Protein AF-A0A2A4W3H6-F1 (afdb_monomer_lite)

Radius of gyration: 23.19 Å; chains: 1; bounding box: 58×36×70 Å

Structure (mmCIF, N/CA/C/O backbone):
data_AF-A0A2A4W3H6-F1
#
_entry.id   AF-A0A2A4W3H6-F1
#
loop_
_atom_site.group_PDB
_atom_site.id
_atom_site.type_symbol
_atom_site.label_atom_id
_atom_site.label_alt_id
_atom_site.label_comp_id
_atom_site.label_asym_id
_atom_site.label_entity_id
_atom_site.label_seq_id
_atom_site.pdbx_PDB_ins_code
_atom_site.Cartn_x
_atom_site.Cartn_y
_atom_site.Cartn_z
_atom_site.occupancy
_atom_site.B_iso_or_equiv
_atom_site.auth_seq_id
_atom_site.auth_comp_id
_atom_site.auth_asym_id
_atom_site.auth_atom_id
_atom_site.pdbx_PDB_model_num
ATOM 1 N N . MET A 1 1 ? -44.537 16.760 33.624 1.00 38.19 1 MET A N 1
ATOM 2 C CA . MET A 1 1 ? -44.012 15.387 33.794 1.00 38.19 1 MET A CA 1
ATOM 3 C C . MET A 1 1 ? -42.536 15.419 33.429 1.00 38.19 1 MET A C 1
ATOM 5 O O . MET A 1 1 ? -42.193 15.366 32.256 1.00 38.19 1 MET A O 1
ATOM 9 N N . THR A 1 2 ? -41.671 15.679 34.409 1.00 43.28 2 THR A N 1
ATOM 10 C CA . THR A 1 2 ? -40.226 15.833 34.201 1.00 43.28 2 THR A CA 1
ATOM 11 C C . THR A 1 2 ? -39.603 14.461 33.989 1.00 43.28 2 THR A C 1
ATOM 13 O O . THR A 1 2 ? -39.520 13.665 34.920 1.00 43.28 2 THR A O 1
ATOM 16 N N . ASN A 1 3 ? -39.194 14.182 32.755 1.00 50.22 3 ASN A N 1
ATOM 17 C CA . ASN A 1 3 ? -38.432 12.992 32.412 1.00 50.22 3 ASN A CA 1
ATOM 18 C C . ASN A 1 3 ? -37.009 13.184 32.966 1.00 50.22 3 ASN A C 1
ATOM 20 O O . ASN A 1 3 ? -36.153 13.779 32.316 1.00 50.22 3 ASN A O 1
ATOM 24 N N . GLN A 1 4 ? -36.786 12.791 34.222 1.00 50.62 4 GLN A N 1
ATOM 25 C CA . GLN A 1 4 ? -35.448 12.706 34.801 1.00 50.62 4 GLN A CA 1
ATOM 26 C C . GLN A 1 4 ? -34.755 11.499 34.169 1.00 50.62 4 GLN A C 1
ATOM 28 O O . GLN A 1 4 ? -34.830 10.379 34.668 1.00 50.62 4 GLN A O 1
ATOM 33 N N . SER A 1 5 ? -34.095 11.724 33.034 1.00 61.00 5 SER A N 1
ATOM 34 C CA . SER A 1 5 ? -33.104 10.790 32.514 1.00 61.00 5 SER A CA 1
ATOM 35 C C . SER A 1 5 ? -32.041 10.585 33.593 1.00 61.00 5 SER A C 1
ATOM 37 O O . SER A 1 5 ? -31.382 11.548 33.992 1.00 61.00 5 SER A O 1
ATOM 39 N N . ALA A 1 6 ? -31.915 9.351 34.086 1.00 63.44 6 ALA A N 1
ATOM 40 C CA . ALA A 1 6 ? -30.923 8.977 35.087 1.00 63.44 6 ALA A CA 1
ATOM 41 C C . ALA A 1 6 ? -29.523 9.490 34.687 1.00 63.44 6 ALA A C 1
ATOM 43 O O . ALA A 1 6 ? -29.183 9.452 33.498 1.00 63.44 6 ALA A O 1
ATOM 44 N N . PRO A 1 7 ? -28.710 9.982 35.643 1.00 69.88 7 PRO A N 1
ATOM 45 C CA . PRO A 1 7 ? -27.385 10.500 35.338 1.00 69.88 7 PRO A CA 1
ATOM 46 C C . PRO A 1 7 ? -26.561 9.415 34.644 1.00 69.88 7 PRO A C 1
ATOM 48 O O . PRO A 1 7 ? -26.471 8.279 35.110 1.00 69.88 7 PRO A O 1
ATOM 51 N N . LEU A 1 8 ? -25.993 9.767 33.491 1.00 71.44 8 LEU A N 1
ATOM 52 C CA . LEU A 1 8 ? -25.242 8.834 32.667 1.00 71.44 8 LEU A CA 1
ATOM 53 C C . LEU A 1 8 ? -24.068 8.264 33.477 1.00 71.44 8 LEU A C 1
ATOM 55 O O . LEU A 1 8 ? -23.279 9.024 34.041 1.00 71.44 8 LEU A O 1
ATOM 59 N N . ASN A 1 9 ? -23.943 6.937 33.528 1.00 84.88 9 ASN A N 1
ATOM 60 C CA . ASN A 1 9 ? -22.835 6.272 34.211 1.00 84.88 9 ASN A CA 1
ATOM 61 C C . ASN A 1 9 ? -21.519 6.608 33.481 1.00 84.88 9 ASN A C 1
ATOM 63 O O . ASN A 1 9 ? -21.193 6.017 32.451 1.00 84.88 9 ASN A O 1
ATOM 67 N N . GLN A 1 10 ? -20.795 7.608 33.993 1.00 90.00 10 GLN A N 1
ATOM 68 C CA . GLN A 1 10 ? -19.579 8.145 33.375 1.00 90.00 10 GLN A CA 1
ATOM 69 C C . GLN A 1 10 ? -18.469 7.090 33.215 1.00 90.00 10 GLN A C 1
ATOM 71 O O . GLN A 1 10 ? -17.888 7.037 32.129 1.00 90.00 10 GLN A O 1
ATOM 76 N N . PRO A 1 11 ? -18.205 6.207 34.205 1.00 90.75 11 PRO A N 1
ATOM 77 C CA . PRO A 1 11 ? -17.293 5.077 34.019 1.00 90.75 11 PRO A CA 1
ATOM 78 C C . PRO A 1 11 ? -17.682 4.161 32.854 1.00 90.75 11 PRO A C 1
ATOM 80 O O . PRO A 1 11 ? -16.846 3.836 32.014 1.00 90.75 11 PRO A O 1
ATOM 83 N N . LEU A 1 12 ? -18.962 3.785 32.752 1.00 90.94 12 LEU A N 1
ATOM 84 C CA . LEU A 1 12 ? -19.447 2.939 31.657 1.00 90.94 12 LEU A CA 1
ATOM 85 C C . LEU A 1 12 ? -19.259 3.622 30.293 1.00 90.94 12 LEU A C 1
ATOM 87 O O . LEU A 1 12 ? -18.790 2.999 29.342 1.00 90.94 12 LEU A O 1
ATOM 91 N N . LEU A 1 13 ? -19.582 4.914 30.202 1.00 92.88 13 LEU A N 1
ATOM 92 C CA . LEU A 1 13 ? -19.398 5.700 28.983 1.00 92.88 13 LEU A CA 1
ATOM 93 C C . LEU A 1 13 ? -17.921 5.802 28.576 1.00 92.88 13 LEU A C 1
ATOM 95 O O . LEU A 1 13 ? -17.607 5.693 27.389 1.00 92.88 13 LEU A O 1
ATOM 99 N N . ALA A 1 14 ? -17.021 6.021 29.537 1.00 94.19 14 ALA A N 1
ATOM 100 C CA . ALA A 1 14 ? -15.583 6.077 29.293 1.00 94.19 14 ALA A CA 1
ATOM 101 C C . ALA A 1 14 ? -15.061 4.740 28.750 1.00 94.19 14 ALA A C 1
ATOM 103 O O . ALA A 1 14 ? -14.405 4.729 27.708 1.00 94.19 14 ALA A O 1
ATOM 104 N N . ASN A 1 15 ? -15.459 3.624 29.368 1.00 95.38 15 ASN A N 1
ATOM 105 C CA . ASN A 1 15 ? -15.078 2.280 28.929 1.00 95.38 15 ASN A CA 1
ATOM 106 C C . ASN A 1 15 ? -15.564 1.982 27.501 1.00 95.38 15 ASN A C 1
ATOM 108 O O . ASN A 1 15 ? -14.806 1.476 26.676 1.00 95.38 15 ASN A O 1
ATOM 112 N N . ILE A 1 16 ? -16.812 2.341 27.169 1.00 95.44 16 ILE A N 1
ATOM 113 C CA . ILE A 1 16 ? -17.355 2.157 25.812 1.00 95.44 16 ILE A CA 1
ATOM 114 C C . ILE A 1 16 ? -16.587 3.012 24.794 1.00 95.44 16 ILE A C 1
ATOM 116 O O . ILE A 1 16 ? -16.260 2.537 23.705 1.00 95.44 16 ILE A O 1
ATOM 120 N N . ARG A 1 17 ? -16.270 4.270 25.126 1.00 96.50 17 ARG A N 1
ATOM 121 C CA . ARG A 1 17 ? -15.481 5.145 24.242 1.00 96.50 17 ARG A CA 1
ATOM 122 C C . ARG A 1 17 ? -14.080 4.605 24.005 1.00 96.50 17 ARG A C 1
ATOM 124 O O . ARG A 1 17 ? -13.611 4.637 22.867 1.00 96.50 17 ARG A O 1
ATOM 131 N N . GLU A 1 18 ? -13.425 4.117 25.051 1.00 97.06 18 GLU A N 1
ATOM 132 C CA . GLU A 1 18 ? -12.103 3.516 24.939 1.00 97.06 18 GLU A CA 1
ATOM 133 C C . GLU A 1 18 ? -12.144 2.275 24.043 1.00 97.06 18 GLU A C 1
ATOM 135 O O . GLU A 1 18 ? -11.378 2.202 23.081 1.00 97.06 18 GLU A O 1
ATOM 140 N N . LEU A 1 19 ? -13.099 1.369 24.269 1.00 97.25 19 LEU A N 1
ATOM 141 C CA . LEU A 1 19 ? -13.280 0.175 23.445 1.00 97.25 19 LEU A CA 1
ATOM 14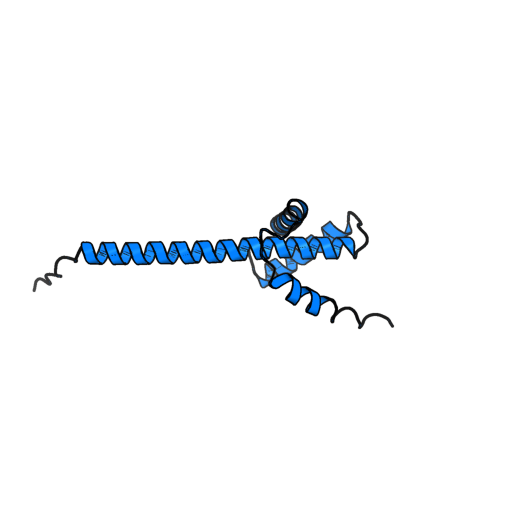2 C C . LEU A 1 19 ? -13.486 0.525 21.963 1.00 97.25 19 LEU A C 1
ATOM 144 O O . LEU A 1 19 ? -12.857 -0.069 21.083 1.00 97.25 19 LEU A O 1
ATOM 148 N N . LEU A 1 20 ? -14.326 1.524 21.668 1.00 96.75 20 LEU A N 1
ATOM 149 C CA . LEU A 1 20 ? -14.553 1.997 20.299 1.00 96.75 20 LEU A CA 1
ATOM 150 C C . LEU A 1 20 ? -13.290 2.612 19.684 1.00 96.75 20 LEU A C 1
ATOM 152 O O . LEU A 1 20 ? -12.993 2.366 18.514 1.00 96.75 20 LEU A O 1
ATOM 156 N N . SER A 1 21 ? -12.543 3.402 20.455 1.00 96.75 21 SER A N 1
ATOM 157 C CA . SER A 1 21 ? -11.296 4.028 20.007 1.00 96.75 21 SER A CA 1
ATOM 158 C C . SER A 1 21 ? -10.230 2.979 19.678 1.00 96.75 21 SER A C 1
ATOM 160 O O . SER A 1 21 ? -9.644 2.998 18.592 1.00 96.75 21 SER A O 1
ATOM 162 N N . GLN A 1 22 ? -10.037 2.009 20.573 1.00 96.75 22 GLN A N 1
ATOM 163 C CA . GLN A 1 22 ? -9.109 0.897 20.384 1.00 96.75 22 GLN A CA 1
ATOM 164 C C . GLN A 1 22 ? -9.496 0.052 19.164 1.00 96.75 22 GLN A C 1
ATOM 166 O O . GLN A 1 22 ? -8.644 -0.217 18.316 1.00 96.75 22 GLN A O 1
ATOM 171 N N . SER A 1 23 ? -10.782 -0.282 19.017 1.00 95.19 23 SER A N 1
ATOM 172 C CA . SER A 1 23 ? -11.287 -1.054 17.873 1.00 95.19 23 SER A CA 1
ATOM 173 C C . SER A 1 23 ? -11.030 -0.333 16.548 1.00 95.19 23 SER A C 1
ATOM 175 O O . SER A 1 23 ? -10.510 -0.920 15.602 1.00 95.19 23 SER A O 1
ATOM 177 N N . ARG A 1 24 ? -11.312 0.976 16.481 1.00 96.75 24 ARG A N 1
ATOM 178 C CA . ARG A 1 24 ? -11.020 1.789 15.290 1.00 96.75 24 ARG A CA 1
ATOM 179 C C . ARG A 1 24 ? -9.532 1.795 14.968 1.00 96.75 24 ARG A C 1
ATOM 181 O O . ARG A 1 24 ? -9.162 1.587 13.817 1.00 96.75 24 ARG A O 1
ATOM 188 N N . LYS A 1 25 ? -8.678 1.998 15.975 1.00 96.50 25 LYS A N 1
ATOM 189 C CA . LYS A 1 25 ? -7.221 1.993 15.801 1.00 96.50 25 LYS A CA 1
ATOM 190 C C . LYS A 1 25 ? -6.732 0.663 15.228 1.00 96.50 25 LYS A C 1
ATOM 192 O O . LYS A 1 25 ? -5.962 0.674 14.275 1.00 96.50 25 LYS A O 1
ATOM 197 N N . GLN A 1 26 ? -7.212 -0.461 15.758 1.00 95.00 26 GLN A N 1
ATOM 198 C CA . GLN A 1 26 ? -6.858 -1.793 15.261 1.00 95.00 26 GLN A CA 1
ATOM 199 C C . GLN A 1 26 ? -7.254 -1.977 13.793 1.00 95.00 26 GLN A C 1
ATOM 201 O O . GLN A 1 26 ? -6.424 -2.403 12.990 1.00 95.00 26 GLN A O 1
ATOM 206 N N . VAL A 1 27 ? -8.478 -1.588 13.421 1.00 95.50 27 VAL A N 1
ATOM 207 C CA . VAL A 1 27 ? -8.947 -1.654 12.028 1.00 95.50 27 VAL A CA 1
ATOM 208 C C . VAL A 1 27 ? -8.074 -0.793 11.115 1.00 95.50 27 VAL A C 1
ATOM 210 O O . VAL A 1 27 ? -7.617 -1.276 10.081 1.00 95.50 27 VAL A O 1
ATOM 213 N N . PHE A 1 28 ? -7.775 0.450 11.502 1.00 93.81 28 PHE A N 1
ATOM 214 C CA . PHE A 1 28 ? -6.908 1.321 10.705 1.00 93.81 28 PHE A CA 1
ATOM 215 C C . PHE A 1 28 ? -5.505 0.743 10.532 1.00 93.81 28 PHE A C 1
ATOM 217 O O . PHE A 1 28 ? -4.967 0.767 9.428 1.00 93.81 28 PHE A O 1
ATOM 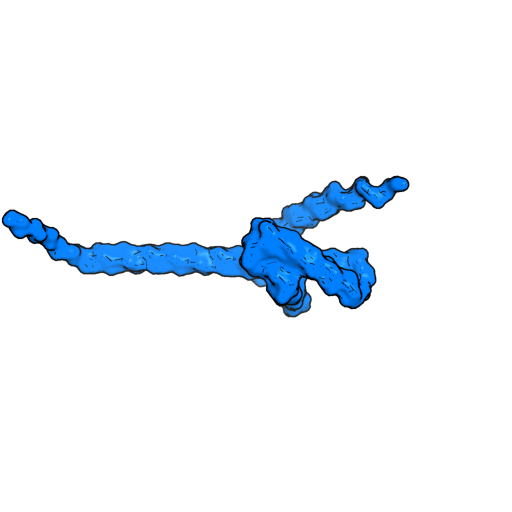224 N N . THR A 1 29 ? -4.912 0.192 11.591 1.00 91.44 29 THR A N 1
ATOM 225 C CA . THR A 1 29 ? -3.596 -0.449 11.508 1.00 91.44 29 THR A CA 1
ATOM 226 C C . THR A 1 29 ? -3.620 -1.663 10.580 1.00 91.44 29 THR A C 1
ATOM 228 O O . THR A 1 29 ? -2.727 -1.796 9.742 1.00 91.44 29 THR A O 1
ATOM 231 N N . ALA A 1 30 ? -4.640 -2.518 10.677 1.00 89.50 30 ALA A N 1
ATOM 232 C CA . ALA A 1 30 ? -4.786 -3.687 9.813 1.00 89.50 30 ALA A CA 1
ATOM 233 C C . ALA A 1 30 ? -4.929 -3.293 8.333 1.00 89.50 30 ALA A C 1
ATOM 235 O O . ALA A 1 30 ? -4.200 -3.808 7.484 1.00 89.50 30 ALA A O 1
ATOM 236 N N . VAL A 1 31 ? -5.799 -2.324 8.034 1.00 90.00 31 VAL A N 1
ATOM 237 C CA . VAL A 1 31 ? -6.000 -1.804 6.672 1.00 90.00 31 VAL A CA 1
ATOM 238 C C . VAL A 1 31 ? -4.720 -1.170 6.130 1.00 90.00 31 VAL A C 1
ATOM 240 O O . VAL A 1 31 ? -4.306 -1.495 5.021 1.00 90.00 31 VAL A O 1
ATOM 243 N N . ASN A 1 32 ? -4.050 -0.318 6.911 1.00 88.50 32 ASN A N 1
ATOM 244 C CA . ASN A 1 32 ? -2.802 0.320 6.488 1.00 88.50 32 ASN A CA 1
ATOM 245 C C . ASN A 1 32 ? -1.708 -0.710 6.196 1.00 88.50 32 ASN A C 1
ATOM 247 O O . ASN A 1 32 ? -0.974 -0.569 5.220 1.00 88.50 32 ASN A O 1
ATOM 251 N N . THR A 1 33 ? -1.626 -1.761 7.013 1.00 85.00 33 THR A N 1
ATOM 252 C CA . THR A 1 33 ? -0.662 -2.845 6.809 1.00 85.00 33 THR A CA 1
ATOM 253 C C . THR A 1 33 ? -0.949 -3.554 5.492 1.00 85.00 33 THR A C 1
ATOM 255 O O . THR A 1 33 ? -0.059 -3.640 4.652 1.00 85.00 33 THR A O 1
ATOM 258 N N . ALA A 1 34 ? -2.194 -3.981 5.265 1.00 87.44 34 ALA A N 1
ATOM 259 C CA . ALA A 1 34 ? -2.594 -4.625 4.016 1.00 87.44 34 ALA A CA 1
ATOM 260 C C . ALA A 1 34 ? -2.308 -3.732 2.794 1.00 87.44 34 ALA A C 1
ATOM 262 O O . ALA A 1 34 ? -1.717 -4.191 1.821 1.00 87.44 34 ALA A O 1
ATOM 263 N N . MET A 1 35 ? -2.629 -2.438 2.878 1.00 89.31 35 MET A N 1
ATOM 264 C CA . MET A 1 35 ? -2.395 -1.467 1.804 1.00 89.31 35 MET A CA 1
ATOM 265 C C . MET A 1 35 ? -0.915 -1.342 1.432 1.00 89.31 35 MET A C 1
ATOM 267 O O . MET A 1 35 ? -0.577 -1.391 0.251 1.00 89.31 35 MET A O 1
ATOM 271 N N . VAL A 1 36 ? -0.019 -1.221 2.418 1.00 88.88 36 VAL A N 1
ATOM 272 C CA . VAL A 1 36 ? 1.432 -1.145 2.167 1.00 88.88 36 VAL A CA 1
ATOM 273 C C . VAL A 1 36 ? 1.922 -2.398 1.443 1.00 88.88 36 VAL A C 1
ATOM 275 O O . VAL A 1 36 ? 2.697 -2.294 0.490 1.00 88.88 36 VAL A O 1
ATOM 278 N N . GLN A 1 37 ? 1.439 -3.575 1.846 1.00 88.94 37 GLN A N 1
ATOM 279 C CA . GLN A 1 37 ? 1.794 -4.833 1.191 1.00 88.94 37 GLN A CA 1
ATOM 280 C C . GLN A 1 37 ? 1.286 -4.877 -0.253 1.00 88.94 37 GLN A C 1
ATOM 282 O O . GLN A 1 37 ? 2.055 -5.195 -1.159 1.00 88.94 37 GLN A O 1
ATOM 287 N N . THR A 1 38 ? 0.030 -4.500 -0.490 1.00 90.12 38 THR A N 1
ATOM 288 C CA . THR A 1 38 ? -0.560 -4.455 -1.834 1.00 90.12 38 THR A CA 1
ATOM 289 C C . THR A 1 38 ? 0.193 -3.492 -2.750 1.00 90.12 38 THR A C 1
ATOM 291 O O . THR A 1 38 ? 0.517 -3.841 -3.882 1.00 90.12 38 THR A O 1
ATOM 294 N N . TYR A 1 39 ? 0.539 -2.299 -2.268 1.00 90.81 39 TYR A N 1
ATOM 295 C CA . TYR A 1 39 ? 1.277 -1.304 -3.049 1.00 90.81 39 TYR A CA 1
ATOM 296 C C . TYR A 1 39 ? 2.682 -1.769 -3.425 1.00 90.81 39 TYR A C 1
ATOM 298 O O . TYR A 1 39 ? 3.117 -1.549 -4.555 1.00 90.81 39 TYR A O 1
ATOM 306 N N . TRP A 1 40 ? 3.370 -2.463 -2.516 1.00 89.12 40 TRP A N 1
ATOM 307 C CA . TRP A 1 40 ? 4.653 -3.094 -2.823 1.00 89.12 40 TRP A CA 1
ATOM 308 C C . TRP A 1 40 ? 4.516 -4.132 -3.946 1.00 89.12 40 TRP A C 1
ATOM 310 O O . TRP A 1 40 ? 5.310 -4.161 -4.882 1.00 89.12 40 TRP A O 1
ATOM 320 N N . GLN A 1 41 ? 3.470 -4.959 -3.890 1.00 88.50 41 GLN A N 1
ATOM 321 C CA . GLN A 1 41 ? 3.227 -6.007 -4.884 1.00 88.50 41 GLN A CA 1
ATOM 322 C C . GLN A 1 41 ? 2.859 -5.458 -6.251 1.00 88.50 41 GLN A C 1
ATOM 324 O O . GLN A 1 41 ? 3.330 -5.978 -7.256 1.00 88.50 41 GLN A O 1
ATOM 329 N N . ILE A 1 42 ? 2.054 -4.398 -6.297 1.00 90.00 42 ILE A N 1
ATOM 330 C CA . ILE A 1 42 ? 1.760 -3.693 -7.546 1.00 90.00 42 ILE A CA 1
ATOM 331 C C . ILE A 1 42 ? 3.064 -3.180 -8.167 1.00 90.00 42 ILE A C 1
ATOM 333 O O . ILE A 1 42 ? 3.279 -3.345 -9.365 1.00 90.00 42 ILE A O 1
ATOM 337 N N . GLY A 1 43 ? 3.967 -2.622 -7.354 1.00 89.38 43 GLY A N 1
ATOM 338 C CA . GLY A 1 43 ? 5.298 -2.222 -7.804 1.00 89.38 43 GLY A CA 1
ATOM 339 C C . GLY A 1 43 ? 6.114 -3.374 -8.396 1.00 89.38 43 GLY A C 1
ATOM 340 O O . GLY A 1 43 ? 6.714 -3.202 -9.454 1.00 89.38 43 GLY A O 1
ATOM 341 N N . CYS A 1 44 ? 6.086 -4.544 -7.751 1.00 88.44 44 CYS A N 1
ATOM 342 C CA . CYS A 1 44 ? 6.730 -5.771 -8.230 1.00 88.44 44 CYS A CA 1
ATOM 343 C C . CYS A 1 44 ? 6.195 -6.186 -9.605 1.00 88.44 44 CYS A C 1
ATOM 345 O O . CYS A 1 44 ? 6.974 -6.327 -10.542 1.00 88.44 44 CYS A O 1
ATOM 347 N N . LEU A 1 45 ? 4.868 -6.275 -9.746 1.00 87.88 45 LEU A N 1
ATOM 348 C CA . LEU A 1 45 ? 4.207 -6.653 -10.999 1.00 87.88 45 LEU A CA 1
ATOM 349 C C . LEU A 1 45 ? 4.541 -5.686 -12.142 1.00 87.88 45 LEU A C 1
ATOM 351 O O . LEU A 1 45 ? 4.795 -6.121 -13.260 1.00 87.88 45 LEU A O 1
ATOM 355 N N . ILE A 1 46 ? 4.581 -4.378 -11.864 1.00 87.25 46 ILE A N 1
ATOM 356 C CA . ILE A 1 46 ? 4.962 -3.371 -12.864 1.00 87.25 46 ILE A CA 1
ATOM 357 C C . ILE A 1 46 ? 6.412 -3.573 -13.318 1.00 87.25 46 ILE A C 1
ATOM 359 O O . ILE A 1 46 ? 6.690 -3.517 -14.512 1.00 87.25 46 ILE A O 1
ATOM 363 N N . VAL A 1 47 ? 7.345 -3.775 -12.383 1.00 85.38 47 VAL A N 1
ATOM 364 C CA . VAL A 1 47 ? 8.767 -3.937 -12.725 1.00 85.38 47 VAL A CA 1
ATOM 365 C C . VAL A 1 47 ? 9.015 -5.244 -13.476 1.00 85.38 47 VAL A C 1
ATOM 367 O O . VAL A 1 47 ? 9.789 -5.245 -14.430 1.00 85.38 47 VAL A O 1
ATOM 370 N N . GLU A 1 48 ? 8.353 -6.333 -13.090 1.00 84.62 48 GLU A N 1
ATOM 371 C CA . GLU A 1 48 ? 8.425 -7.612 -13.804 1.00 84.62 48 GLU A CA 1
ATOM 372 C C . GLU A 1 48 ? 7.903 -7.486 -15.244 1.00 84.62 48 GLU A C 1
ATOM 374 O O . GLU A 1 48 ? 8.572 -7.945 -16.171 1.00 84.62 48 GLU A O 1
ATOM 379 N N . ASP A 1 49 ? 6.768 -6.809 -15.453 1.00 83.06 49 ASP A N 1
ATOM 380 C CA . ASP A 1 49 ? 6.221 -6.555 -16.794 1.00 83.06 49 ASP A CA 1
ATOM 381 C C . ASP A 1 49 ? 7.166 -5.686 -17.646 1.00 83.06 49 ASP A C 1
ATOM 383 O O . ASP A 1 49 ? 7.460 -6.011 -18.797 1.00 83.06 49 ASP A O 1
ATOM 387 N N . GLU A 1 50 ? 7.738 -4.621 -17.066 1.00 82.38 50 GLU A N 1
ATOM 388 C CA . GLU A 1 50 ? 8.718 -3.759 -17.745 1.00 82.38 50 GLU A CA 1
ATOM 389 C C . GLU A 1 50 ? 10.005 -4.519 -18.140 1.00 82.38 50 GLU A C 1
ATOM 391 O O . GLU A 1 50 ? 10.610 -4.221 -19.178 1.00 82.38 50 GLU A O 1
ATOM 396 N N . GLN A 1 51 ? 10.434 -5.498 -17.333 1.00 76.38 51 GLN A N 1
ATOM 397 C CA . GLN A 1 51 ? 11.613 -6.331 -17.600 1.00 76.38 51 GLN A CA 1
ATOM 398 C C . GLN A 1 51 ? 11.360 -7.368 -18.701 1.00 76.38 51 GLN A C 1
ATOM 400 O O . GLN A 1 51 ? 12.217 -7.559 -19.567 1.00 76.38 51 GLN A O 1
ATOM 405 N N . GLN A 1 52 ? 10.183 -8.002 -18.710 1.00 70.88 52 GLN A N 1
ATOM 406 C CA . GLN A 1 52 ? 9.778 -8.937 -19.767 1.00 70.88 52 GLN A CA 1
ATOM 407 C C . GLN A 1 52 ? 9.527 -8.205 -21.098 1.00 70.88 52 GLN A C 1
ATOM 409 O O . GLN A 1 52 ? 9.859 -8.710 -22.172 1.00 70.88 52 GLN A O 1
ATOM 414 N N . GLY A 1 53 ? 9.055 -6.958 -21.032 1.00 62.09 53 GLY A N 1
ATOM 415 C CA . GLY A 1 53 ? 8.872 -6.041 -22.157 1.00 62.09 53 GLY A CA 1
ATOM 416 C C . GLY A 1 53 ? 10.125 -5.25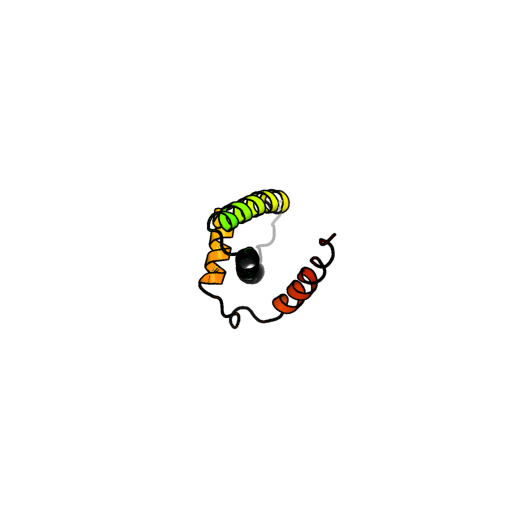1 -22.567 1.00 62.09 53 GLY A C 1
ATOM 417 O O . GLY A 1 53 ? 10.013 -4.073 -22.893 1.00 62.09 53 GLY A O 1
ATOM 418 N N . LYS A 1 54 ? 11.331 -5.843 -22.532 1.00 58.06 54 LYS A N 1
ATOM 419 C CA . LYS A 1 54 ? 12.598 -5.278 -23.067 1.00 58.06 54 LYS A CA 1
ATOM 420 C C . LYS A 1 54 ? 12.760 -3.751 -22.888 1.00 58.06 54 LYS A C 1
ATOM 422 O O . LYS A 1 54 ? 12.923 -3.035 -23.874 1.00 58.06 54 LYS A O 1
ATOM 427 N N . ALA A 1 55 ? 12.711 -3.258 -21.646 1.00 55.56 55 ALA A N 1
ATOM 428 C CA . ALA A 1 55 ? 13.302 -2.000 -21.156 1.00 55.56 55 ALA A CA 1
ATOM 429 C C . ALA A 1 55 ? 13.351 -0.794 -22.130 1.00 55.56 55 ALA A C 1
ATOM 431 O O . ALA A 1 55 ? 14.358 -0.088 -22.222 1.00 55.56 55 ALA A O 1
ATOM 432 N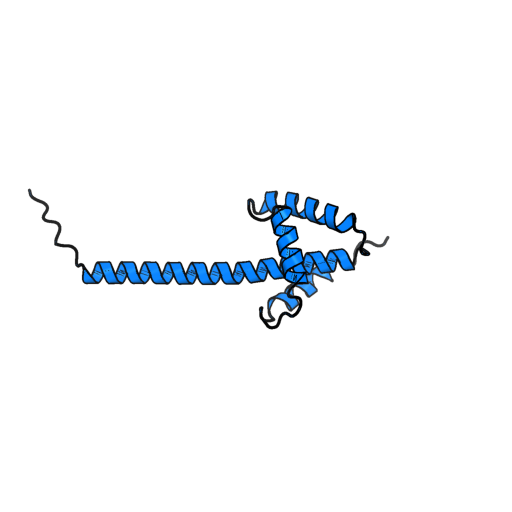 N . ARG A 1 56 ? 12.274 -0.503 -22.868 1.00 59.88 56 ARG A N 1
ATOM 433 C CA . ARG A 1 56 ? 12.183 0.752 -23.628 1.00 59.88 56 ARG A CA 1
ATOM 434 C C . ARG A 1 56 ? 11.655 1.831 -22.695 1.00 59.88 56 ARG A C 1
ATOM 436 O O . ARG A 1 56 ? 10.548 1.714 -22.180 1.00 59.88 56 ARG A O 1
ATOM 443 N N . ALA A 1 57 ? 12.396 2.927 -22.531 1.00 57.88 57 ALA A N 1
ATOM 444 C CA . ALA A 1 57 ? 12.002 4.059 -21.680 1.00 57.88 57 ALA A CA 1
ATOM 445 C C . ALA A 1 57 ? 10.609 4.652 -22.018 1.00 57.88 57 ALA A C 1
ATOM 447 O O . ALA A 1 57 ? 10.002 5.330 -21.185 1.00 57.88 57 ALA A O 1
ATOM 448 N N . GLY A 1 58 ? 10.091 4.394 -23.229 1.00 62.22 58 GLY A N 1
ATOM 449 C CA . GLY A 1 58 ? 8.724 4.731 -23.644 1.00 62.22 58 GLY A CA 1
ATOM 450 C C . GLY A 1 58 ? 7.648 3.717 -23.223 1.00 62.22 58 GLY A C 1
ATOM 451 O O . GLY A 1 58 ? 6.538 4.133 -22.901 1.00 62.22 58 GLY A O 1
ATOM 452 N N . TYR A 1 59 ? 7.977 2.421 -23.153 1.00 66.12 59 TYR A N 1
ATOM 453 C CA . TYR A 1 59 ? 7.034 1.337 -22.836 1.00 66.12 59 TYR A CA 1
ATOM 454 C C . TYR A 1 59 ? 6.474 1.486 -21.417 1.00 66.12 59 TYR A C 1
ATOM 456 O O . TYR A 1 59 ? 5.264 1.611 -21.244 1.00 66.12 59 TYR A O 1
ATOM 464 N N . GLY A 1 60 ? 7.345 1.653 -20.414 1.00 69.75 60 GLY A N 1
ATOM 465 C CA . GLY A 1 60 ? 6.912 1.840 -19.023 1.00 69.75 60 GLY A CA 1
ATOM 466 C C . GLY A 1 60 ? 6.044 3.089 -18.808 1.00 69.75 60 GLY A C 1
ATOM 467 O O . GLY A 1 60 ? 5.127 3.092 -17.989 1.00 69.75 60 GLY A O 1
ATOM 468 N N . LYS A 1 61 ? 6.256 4.165 -19.585 1.00 75.12 61 LYS A N 1
ATOM 469 C CA . LYS A 1 61 ? 5.402 5.367 -19.506 1.00 75.12 61 LYS A CA 1
ATOM 470 C C . LYS A 1 61 ? 3.993 5.112 -20.047 1.00 75.12 61 LYS A C 1
ATOM 472 O O . LYS A 1 61 ? 3.040 5.652 -19.488 1.00 75.12 61 LYS A O 1
ATOM 477 N N . GLN A 1 62 ? 3.864 4.322 -21.112 1.00 82.50 62 GLN A N 1
ATOM 478 C CA . GLN A 1 62 ? 2.575 4.000 -21.722 1.00 82.50 62 GLN A CA 1
ATOM 479 C C . GLN A 1 62 ? 1.793 2.973 -20.894 1.00 82.50 62 GLN A C 1
ATOM 481 O O . GLN A 1 62 ? 0.608 3.188 -20.645 1.00 82.50 62 GLN A O 1
ATOM 486 N N . VAL A 1 63 ? 2.464 1.931 -20.391 1.00 84.44 63 VAL A N 1
ATOM 487 C CA . VAL A 1 63 ? 1.859 0.904 -19.525 1.00 84.44 63 VAL A CA 1
ATOM 488 C C . VAL A 1 63 ? 1.280 1.530 -18.260 1.00 84.44 63 VAL A C 1
ATOM 490 O O . VAL A 1 63 ? 0.109 1.334 -17.948 1.00 84.44 63 VAL A O 1
ATOM 493 N N . LEU A 1 64 ? 2.046 2.382 -17.571 1.00 88.50 64 LEU A N 1
ATOM 494 C CA . LEU A 1 64 ? 1.562 3.058 -16.366 1.00 88.50 64 LEU A CA 1
ATOM 495 C C . LEU A 1 64 ? 0.349 3.963 -16.628 1.00 88.50 64 LEU A C 1
ATOM 497 O O . LEU A 1 64 ? -0.513 4.099 -15.761 1.00 88.50 64 LEU A O 1
ATOM 501 N N . LYS A 1 65 ? 0.270 4.583 -17.811 1.00 89.50 65 LYS A N 1
ATOM 502 C CA . LYS A 1 65 ? -0.883 5.404 -18.195 1.00 89.50 65 LYS A CA 1
ATOM 503 C C . LYS A 1 65 ? -2.132 4.539 -18.383 1.00 89.50 65 LYS A C 1
ATOM 505 O O . LYS A 1 65 ? -3.165 4.849 -17.800 1.00 89.50 65 LYS A O 1
ATOM 510 N N . GLN A 1 66 ? -2.018 3.437 -19.122 1.00 89.81 66 GLN A N 1
ATOM 511 C CA . GLN A 1 66 ? -3.127 2.504 -19.355 1.00 89.81 66 GLN A CA 1
ATOM 512 C C . GLN A 1 66 ? -3.610 1.841 -18.059 1.00 89.81 66 GLN A C 1
ATOM 514 O O . GLN A 1 66 ? -4.817 1.743 -17.821 1.00 89.81 66 GLN A O 1
ATOM 519 N N . LEU A 1 67 ? -2.674 1.436 -17.194 1.00 90.81 67 LEU A N 1
ATOM 520 C CA . LEU A 1 67 ? -2.986 0.912 -15.865 1.00 90.81 67 LEU A CA 1
ATOM 521 C C . LEU A 1 67 ? -3.717 1.955 -15.025 1.00 90.81 67 LEU A C 1
ATOM 523 O O . LEU A 1 67 ? -4.715 1.630 -14.393 1.00 90.81 67 LEU A O 1
ATOM 527 N N . SER A 1 68 ? -3.263 3.209 -15.050 1.00 92.81 68 SER A N 1
ATOM 528 C CA . SER A 1 68 ? -3.913 4.273 -14.292 1.00 92.81 68 SER A CA 1
ATOM 529 C C . SER A 1 68 ? -5.352 4.507 -14.739 1.00 92.81 68 SER A C 1
ATOM 531 O O . SER A 1 68 ? -6.242 4.573 -13.894 1.00 92.81 68 SER A O 1
ATOM 533 N N . GLU A 1 69 ? -5.594 4.599 -16.046 1.00 92.50 69 GLU A N 1
ATOM 534 C CA . GLU A 1 69 ? -6.936 4.807 -16.600 1.00 92.50 69 GLU A CA 1
ATOM 535 C C . GLU A 1 69 ? -7.874 3.647 -16.237 1.00 92.50 69 GLU A C 1
ATOM 537 O O . GLU A 1 69 ? -8.995 3.876 -15.778 1.00 92.50 69 GLU A O 1
ATOM 542 N N . SER A 1 70 ? -7.395 2.407 -16.366 1.00 93.19 70 SER A N 1
ATOM 543 C CA . SER A 1 70 ? -8.185 1.204 -16.080 1.00 93.19 70 SER A CA 1
ATOM 544 C C . SER A 1 70 ? -8.482 1.056 -14.586 1.00 93.19 70 SER A C 1
ATOM 546 O O . SER A 1 70 ? -9.639 0.924 -14.190 1.00 93.19 70 SER A O 1
ATOM 548 N N . LEU A 1 71 ? -7.456 1.156 -13.737 1.00 92.94 71 LEU A N 1
ATOM 549 C CA . LEU A 1 71 ? -7.597 0.982 -12.291 1.00 92.94 71 LEU A CA 1
ATOM 550 C C . LEU A 1 71 ? -8.355 2.140 -11.641 1.00 92.94 71 LEU A C 1
ATOM 552 O O . LEU A 1 71 ? -9.123 1.916 -10.712 1.00 92.94 71 LEU A O 1
ATOM 556 N N . THR A 1 72 ? -8.199 3.370 -12.136 1.00 91.81 72 THR A N 1
ATOM 557 C CA . THR A 1 72 ? -8.991 4.507 -11.640 1.00 91.81 72 THR A CA 1
ATOM 558 C C . THR A 1 72 ? -10.466 4.352 -12.005 1.00 91.81 72 THR A C 1
ATOM 560 O O . THR A 1 72 ? -11.331 4.748 -11.228 1.00 91.81 72 THR A O 1
ATOM 563 N N . LYS A 1 73 ? -10.777 3.753 -13.161 1.00 91.75 73 LYS A N 1
ATOM 564 C CA . LYS A 1 73 ? -12.161 3.463 -13.556 1.00 91.75 73 LYS A CA 1
ATOM 565 C C . LYS A 1 73 ? -12.797 2.374 -12.687 1.00 91.75 73 LYS A C 1
ATOM 567 O O . LYS A 1 73 ? -13.980 2.473 -12.382 1.00 91.75 73 LYS A O 1
ATOM 572 N N . GLU A 1 74 ? -12.030 1.357 -12.302 1.00 92.94 74 GLU A N 1
ATOM 573 C CA . GLU A 1 74 ? -12.528 0.209 -11.534 1.00 92.94 74 GLU A CA 1
ATOM 574 C C . GLU A 1 74 ? -12.555 0.463 -10.018 1.00 92.94 74 GLU A C 1
ATOM 576 O O . GLU A 1 74 ? -13.563 0.212 -9.362 1.00 92.94 74 GLU A O 1
ATOM 581 N N . PHE A 1 75 ? -11.472 1.009 -9.462 1.00 88.38 75 PHE A N 1
ATOM 582 C CA . PHE A 1 75 ? -11.278 1.170 -8.015 1.00 88.38 75 PHE A CA 1
ATOM 583 C C . PHE A 1 75 ? -11.358 2.626 -7.541 1.00 88.38 75 PHE A C 1
ATOM 585 O O . PHE A 1 75 ? -11.375 2.893 -6.338 1.00 88.38 75 PHE A O 1
ATOM 592 N N . GLY A 1 76 ? -11.426 3.589 -8.462 1.00 87.75 76 GLY A N 1
ATOM 593 C CA . GLY A 1 76 ? -11.556 5.003 -8.135 1.00 87.75 76 GLY A CA 1
ATOM 594 C C . GLY A 1 76 ? -10.239 5.675 -7.742 1.00 87.75 76 GLY A C 1
ATOM 595 O O . GLY A 1 76 ? -9.163 5.407 -8.282 1.00 87.75 76 GLY A O 1
ATOM 596 N N . LYS A 1 77 ? -10.331 6.634 -6.815 1.00 81.81 77 LYS A N 1
ATOM 597 C CA . LYS A 1 77 ? -9.198 7.478 -6.410 1.00 81.81 77 LYS A CA 1
ATOM 598 C C . LYS A 1 77 ? -8.130 6.640 -5.702 1.00 81.81 77 LYS A C 1
ATOM 600 O O . LYS A 1 77 ? -8.441 5.894 -4.783 1.00 81.81 77 LYS A O 1
ATOM 605 N N . GLY A 1 78 ? -6.866 6.827 -6.082 1.00 82.44 78 GLY A N 1
ATOM 606 C CA . GLY A 1 78 ? -5.722 6.135 -5.473 1.00 82.44 78 GLY A CA 1
ATOM 607 C C . GLY A 1 78 ? -4.830 5.399 -6.473 1.00 82.44 78 GLY A C 1
ATOM 608 O O . GLY A 1 78 ? -3.668 5.159 -6.160 1.00 82.44 78 GLY A O 1
ATOM 609 N N . PHE A 1 79 ? -5.325 5.146 -7.687 1.00 88.88 79 PHE A N 1
ATOM 610 C CA . PHE A 1 79 ? -4.598 4.468 -8.770 1.00 88.88 79 PHE A CA 1
ATOM 611 C C . PHE A 1 79 ? -4.253 5.409 -9.930 1.00 88.88 79 PHE A C 1
ATOM 613 O O . PHE A 1 79 ? -4.235 5.031 -11.103 1.00 88.88 79 PHE A O 1
ATOM 620 N N . ASP A 1 80 ? -3.973 6.668 -9.604 1.00 89.62 80 ASP A N 1
ATOM 621 C CA . ASP A 1 80 ? -3.497 7.621 -10.592 1.00 89.62 80 ASP A CA 1
ATOM 622 C C . ASP A 1 80 ? -2.058 7.293 -11.035 1.00 89.62 80 ASP A C 1
ATOM 624 O O . ASP A 1 80 ? -1.316 6.528 -10.405 1.00 89.62 80 ASP A O 1
ATOM 628 N N . LEU A 1 81 ? -1.643 7.898 -12.146 1.00 90.19 81 LEU A N 1
ATOM 629 C CA . LEU A 1 81 ? -0.318 7.687 -12.722 1.00 90.19 81 LEU A CA 1
ATOM 630 C C . LEU A 1 81 ? 0.800 7.983 -11.709 1.00 90.19 81 LEU A C 1
ATOM 632 O O . LEU A 1 81 ? 1.841 7.324 -11.701 1.00 90.19 81 LEU A O 1
ATOM 636 N N . THR A 1 82 ? 0.588 8.978 -10.850 1.00 89.62 82 THR A N 1
ATOM 637 C CA . THR A 1 82 ? 1.534 9.383 -9.810 1.00 89.62 82 THR A CA 1
ATOM 638 C C . THR A 1 82 ? 1.698 8.296 -8.754 1.00 89.62 82 THR A C 1
ATOM 640 O O . THR A 1 82 ? 2.830 7.954 -8.408 1.00 89.62 82 THR A O 1
ATOM 643 N N . ASN A 1 83 ? 0.604 7.723 -8.256 1.00 91.19 83 ASN A N 1
ATOM 644 C CA . ASN A 1 83 ? 0.661 6.666 -7.258 1.00 91.19 83 ASN A CA 1
ATOM 645 C C . ASN A 1 83 ? 1.237 5.375 -7.829 1.00 91.19 83 ASN A C 1
ATOM 647 O O . ASN A 1 83 ? 2.083 4.776 -7.174 1.00 91.19 83 ASN A O 1
ATOM 651 N N . LEU A 1 84 ? 0.905 4.993 -9.064 1.00 91.75 84 LEU A N 1
ATOM 652 C CA . LEU A 1 84 ? 1.518 3.815 -9.692 1.00 91.75 84 LEU A CA 1
ATOM 653 C C . LEU A 1 84 ? 3.035 3.979 -9.877 1.00 91.75 84 LEU A C 1
ATOM 655 O O . LEU A 1 84 ? 3.796 3.045 -9.629 1.00 91.75 84 LEU A O 1
ATOM 659 N N . ARG A 1 85 ? 3.511 5.187 -10.216 1.00 90.81 85 ARG A N 1
ATOM 660 C CA . ARG A 1 85 ? 4.954 5.496 -10.229 1.00 90.81 85 ARG A CA 1
ATOM 661 C C . ARG A 1 85 ? 5.589 5.346 -8.849 1.00 90.81 85 ARG A C 1
ATOM 663 O O . ARG A 1 85 ? 6.693 4.817 -8.757 1.00 90.81 85 ARG A O 1
ATOM 670 N N . LYS A 1 86 ? 4.907 5.794 -7.789 1.00 91.00 86 LYS A N 1
ATOM 671 C CA . LYS A 1 86 ? 5.375 5.629 -6.404 1.00 91.00 86 LYS A CA 1
ATOM 672 C C . LYS A 1 86 ? 5.416 4.159 -5.995 1.00 91.00 86 LYS A C 1
ATOM 674 O O . LYS A 1 86 ? 6.395 3.756 -5.389 1.00 91.00 86 LYS A O 1
ATOM 679 N N . MET A 1 87 ? 4.409 3.362 -6.353 1.00 92.25 87 MET A N 1
ATOM 680 C CA . MET A 1 87 ? 4.377 1.916 -6.093 1.00 92.25 87 MET A CA 1
ATOM 681 C C . MET A 1 87 ? 5.533 1.203 -6.800 1.00 92.25 87 MET A C 1
ATOM 683 O O . MET A 1 87 ? 6.257 0.431 -6.176 1.00 92.25 87 MET A O 1
ATOM 687 N N . ARG A 1 88 ? 5.778 1.534 -8.074 1.00 90.25 88 ARG A N 1
ATOM 688 C CA . ARG A 1 88 ? 6.939 1.033 -8.823 1.00 90.25 88 ARG A CA 1
ATOM 689 C C . ARG A 1 88 ? 8.257 1.399 -8.140 1.00 90.25 88 ARG A C 1
ATOM 691 O O . ARG A 1 88 ? 9.081 0.525 -7.894 1.00 90.25 88 ARG A O 1
ATOM 698 N N . ALA A 1 89 ? 8.441 2.675 -7.800 1.00 88.81 89 ALA A N 1
ATOM 699 C CA . ALA A 1 89 ? 9.640 3.145 -7.108 1.00 88.81 89 ALA A CA 1
ATOM 700 C C . ALA A 1 89 ? 9.804 2.485 -5.730 1.00 88.81 89 ALA A C 1
ATOM 702 O O . ALA A 1 89 ? 10.914 2.143 -5.342 1.00 88.81 89 ALA A O 1
ATOM 703 N N . PHE A 1 90 ? 8.704 2.254 -5.012 1.00 89.44 90 PHE A N 1
ATOM 704 C CA . PHE A 1 90 ? 8.709 1.598 -3.710 1.00 89.44 90 PHE A CA 1
ATOM 705 C C . PHE A 1 90 ? 9.285 0.181 -3.796 1.00 89.44 90 PHE A C 1
ATOM 707 O O . PHE A 1 90 ? 10.163 -0.160 -3.009 1.00 89.44 90 PHE A O 1
ATOM 714 N N . TYR A 1 91 ? 8.878 -0.610 -4.791 1.00 87.75 91 TYR A N 1
ATOM 715 C CA . TYR A 1 91 ? 9.484 -1.921 -5.027 1.00 87.75 91 TYR A CA 1
ATOM 716 C C . TYR A 1 91 ? 10.966 -1.819 -5.427 1.00 87.75 91 TYR A C 1
ATOM 718 O O . TYR A 1 91 ? 11.797 -2.550 -4.898 1.00 87.75 91 TYR A O 1
ATOM 726 N N . GLN A 1 92 ? 11.321 -0.871 -6.302 1.00 85.25 92 GLN A N 1
ATOM 727 C CA . GLN A 1 92 ? 12.710 -0.668 -6.738 1.00 85.25 92 GLN A CA 1
ATOM 728 C C . GLN A 1 92 ? 13.648 -0.274 -5.586 1.00 85.25 92 GLN A C 1
ATOM 730 O O . GLN A 1 92 ? 14.799 -0.703 -5.563 1.00 85.25 92 GLN A O 1
ATOM 735 N N . CYS A 1 93 ? 13.168 0.521 -4.626 1.00 84.25 93 CYS A N 1
ATOM 736 C CA . CYS A 1 93 ? 13.933 0.909 -3.441 1.00 84.25 93 CYS A CA 1
ATOM 737 C C . CYS A 1 93 ? 14.017 -0.207 -2.388 1.00 84.25 93 CYS A C 1
ATOM 739 O O . CYS A 1 93 ? 14.987 -0.248 -1.635 1.00 84.25 93 CYS A O 1
ATOM 741 N N . PHE A 1 94 ? 13.027 -1.104 -2.330 1.00 80.25 94 PHE A N 1
ATOM 742 C CA . PHE A 1 94 ? 12.941 -2.172 -1.329 1.00 80.25 94 PHE A CA 1
ATOM 743 C C . PHE A 1 94 ? 12.663 -3.546 -1.976 1.00 80.25 94 PHE A C 1
ATOM 745 O O . PHE A 1 94 ? 11.589 -4.114 -1.765 1.00 80.25 94 PHE A O 1
ATOM 752 N N . PRO A 1 95 ? 13.611 -4.106 -2.756 1.00 65.81 95 PRO A N 1
ATOM 753 C CA . PRO A 1 95 ? 13.394 -5.339 -3.520 1.00 65.81 95 PRO A CA 1
ATOM 754 C C . PRO A 1 95 ? 13.408 -6.622 -2.666 1.00 65.81 95 PRO A C 1
ATOM 756 O O . PRO A 1 95 ? 12.859 -7.641 -3.077 1.00 65.81 95 PRO A O 1
ATOM 759 N N . ILE A 1 96 ? 14.009 -6.600 -1.469 1.00 62.59 96 ILE A N 1
ATOM 760 C CA . ILE A 1 96 ? 14.093 -7.774 -0.582 1.00 62.59 96 ILE A CA 1
ATOM 761 C C . ILE A 1 96 ? 12.842 -7.855 0.307 1.00 62.59 96 ILE A C 1
ATOM 763 O O . ILE A 1 96 ? 12.546 -6.954 1.091 1.00 62.59 96 ILE A O 1
ATOM 767 N N . ARG A 1 97 ? 12.109 -8.968 0.177 1.00 53.91 97 ARG A N 1
ATOM 768 C CA . ARG A 1 97 ? 10.756 -9.199 0.718 1.00 53.91 97 ARG A CA 1
ATOM 769 C C . ARG A 1 97 ? 10.699 -9.725 2.162 1.00 53.91 97 ARG A C 1
ATOM 771 O O . ARG A 1 97 ? 9.610 -10.048 2.633 1.00 53.91 97 ARG A O 1
ATOM 778 N N . ASP A 1 98 ? 11.806 -9.799 2.901 1.00 47.00 98 ASP A N 1
ATOM 779 C CA . ASP A 1 98 ? 11.777 -10.308 4.289 1.00 47.00 98 ASP A CA 1
ATOM 780 C C . ASP A 1 98 ? 10.955 -9.423 5.252 1.00 47.00 98 ASP A C 1
ATOM 782 O O . ASP A 1 98 ? 10.524 -9.881 6.309 1.00 47.00 98 ASP A O 1
ATOM 786 N N . ALA A 1 99 ? 10.619 -8.189 4.855 1.00 49.88 99 ALA A N 1
ATOM 787 C CA . ALA A 1 99 ? 9.731 -7.300 5.608 1.00 49.88 99 ALA A CA 1
ATOM 788 C C . ALA A 1 99 ? 8.218 -7.517 5.347 1.00 49.88 99 ALA A C 1
ATOM 790 O O . ALA A 1 99 ? 7.387 -7.038 6.118 1.00 49.88 99 ALA A O 1
ATOM 791 N N . VAL A 1 100 ? 7.823 -8.234 4.282 1.00 49.81 100 VAL A N 1
ATOM 792 C CA . VAL A 1 100 ? 6.418 -8.391 3.839 1.00 49.81 100 VAL A CA 1
ATOM 793 C C . VAL A 1 100 ? 6.140 -9.869 3.507 1.00 49.81 100 VAL A C 1
ATOM 795 O O . VAL A 1 100 ? 6.008 -10.289 2.359 1.00 49.81 100 VAL A O 1
ATOM 798 N N . ARG A 1 101 ? 6.130 -10.688 4.562 1.00 43.91 101 ARG A N 1
ATOM 799 C CA . ARG A 1 101 ? 6.097 -12.165 4.591 1.00 43.91 101 ARG A CA 1
ATOM 800 C C . ARG A 1 101 ? 5.268 -12.874 3.494 1.00 43.91 101 ARG A C 1
ATOM 802 O O . ARG A 1 101 ? 4.045 -12.944 3.535 1.00 43.91 101 ARG A O 1
ATOM 809 N N . LEU A 1 102 ? 6.001 -13.483 2.562 1.00 45.34 102 LEU A N 1
ATOM 810 C CA . LEU A 1 102 ? 5.905 -14.850 2.004 1.00 45.34 102 LEU A CA 1
ATOM 811 C C . LEU A 1 102 ? 4.594 -15.458 1.428 1.00 45.34 102 LEU A C 1
ATOM 813 O O . LEU A 1 102 ? 4.705 -16.318 0.565 1.00 45.34 102 LEU A O 1
ATOM 817 N N . GLU A 1 103 ? 3.375 -15.046 1.780 1.00 49.50 103 GLU A N 1
ATOM 818 C CA . GLU A 1 103 ? 2.159 -15.803 1.374 1.00 49.50 103 GLU A CA 1
ATOM 819 C C . GLU A 1 103 ? 1.639 -15.472 -0.041 1.00 49.50 103 GLU A C 1
ATOM 821 O O . GLU A 1 103 ? 1.249 -16.350 -0.810 1.00 49.50 103 GLU A O 1
ATOM 826 N N . LEU A 1 104 ? 1.670 -14.200 -0.443 1.00 47.53 104 LEU A N 1
ATOM 827 C CA . LEU A 1 104 ? 1.057 -13.792 -1.713 1.00 47.53 104 LEU A CA 1
ATOM 828 C C . LEU A 1 104 ? 1.901 -14.079 -2.970 1.00 47.53 104 LEU A C 1
ATOM 830 O O . LEU A 1 104 ? 1.327 -14.239 -4.048 1.00 47.53 104 LEU A O 1
ATOM 834 N N . SER A 1 105 ? 3.233 -14.165 -2.865 1.00 49.78 105 SER A N 1
ATOM 835 C CA . SER A 1 105 ? 4.103 -14.414 -4.031 1.00 49.78 105 SER A CA 1
ATOM 836 C C . SER A 1 105 ? 3.795 -15.754 -4.706 1.00 49.78 105 SER A C 1
ATOM 838 O O . SER A 1 105 ? 3.864 -15.864 -5.927 1.00 49.78 105 SER A O 1
ATOM 840 N N . ARG A 1 106 ? 3.372 -16.764 -3.930 1.00 45.88 106 ARG A N 1
ATOM 841 C CA . ARG A 1 106 ? 3.060 -18.098 -4.458 1.00 45.88 106 ARG A CA 1
ATOM 842 C C . ARG A 1 106 ? 1.752 -18.140 -5.257 1.00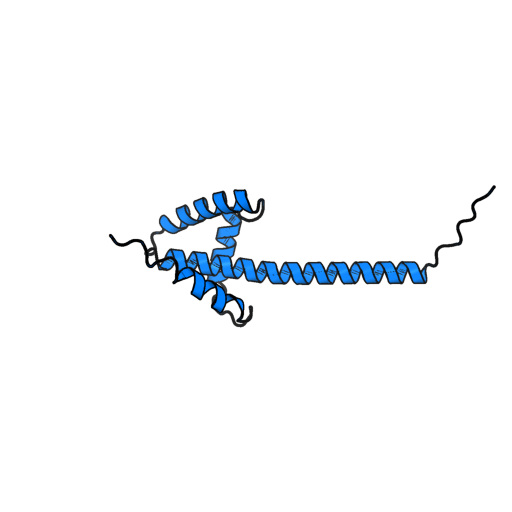 45.88 106 ARG A C 1
ATOM 844 O O . ARG A 1 106 ? 1.646 -18.936 -6.181 1.00 45.88 106 ARG A O 1
ATOM 851 N N . ARG A 1 107 ? 0.765 -17.298 -4.920 1.00 45.62 107 ARG A N 1
ATOM 852 C CA . ARG A 1 107 ? -0.568 -17.295 -5.560 1.00 45.62 107 ARG A CA 1
ATOM 853 C C . ARG A 1 107 ? -0.623 -16.506 -6.868 1.00 45.62 107 ARG A C 1
ATOM 855 O O . ARG A 1 107 ? -1.386 -16.871 -7.753 1.00 45.62 107 ARG A O 1
ATOM 862 N N . LEU A 1 108 ? 0.174 -15.448 -7.014 1.00 50.44 108 LEU A N 1
ATOM 863 C CA . LEU A 1 108 ? 0.168 -14.636 -8.238 1.00 50.44 108 LEU A CA 1
ATOM 864 C C . LEU A 1 108 ? 0.999 -15.272 -9.364 1.00 50.44 108 LEU A C 1
ATOM 866 O O . LEU A 1 108 ? 0.578 -15.245 -10.519 1.00 50.44 108 LEU A O 1
ATOM 870 N N . SER A 1 109 ? 2.109 -15.941 -9.029 1.00 50.50 109 SER A N 1
ATOM 871 C CA . SER A 1 109 ? 2.939 -16.653 -10.013 1.00 50.50 109 SER A CA 1
ATOM 872 C C . SER A 1 109 ? 2.177 -17.787 -10.722 1.00 50.50 109 SER A C 1
ATOM 874 O O . SER A 1 109 ? 2.322 -17.971 -11.927 1.00 50.50 109 SER A O 1
ATOM 876 N N . THR A 1 110 ? 1.273 -18.492 -10.029 1.00 48.06 110 THR A N 1
ATOM 877 C CA . THR A 1 110 ? 0.468 -19.569 -10.639 1.00 48.06 110 THR A CA 1
ATOM 878 C C . THR A 1 110 ? -0.595 -19.066 -11.624 1.00 48.06 110 THR A C 1
ATOM 880 O O . THR A 1 110 ? -0.987 -19.800 -12.532 1.00 48.06 110 THR A O 1
ATOM 883 N N . HIS A 1 111 ? -1.053 -17.818 -11.481 1.00 49.94 111 HIS A N 1
ATOM 884 C CA . HIS A 1 111 ? -2.060 -17.230 -12.370 1.00 49.94 111 HIS A CA 1
ATOM 885 C C . HIS A 1 111 ? -1.464 -16.523 -13.594 1.00 49.94 111 HIS A C 1
ATOM 887 O O . HIS A 1 111 ? -2.125 -16.457 -14.627 1.00 49.94 111 HIS A O 1
ATOM 893 N N . TYR A 1 112 ? -0.227 -16.022 -13.516 1.00 49.34 112 TYR A N 1
ATOM 894 C CA . TYR A 1 112 ? 0.420 -15.384 -14.666 1.00 49.34 112 TYR A CA 1
ATOM 895 C C . TYR A 1 112 ? 0.903 -16.416 -15.697 1.00 49.34 112 TYR A C 1
ATOM 897 O O . TYR A 1 112 ? 0.607 -16.289 -16.882 1.00 49.34 112 TYR A O 1
ATOM 905 N N . THR A 1 113 ? 1.539 -17.502 -15.247 1.00 49.62 113 THR A N 1
ATOM 906 C CA . THR A 1 113 ? 2.082 -18.549 -16.135 1.00 49.62 113 THR A CA 1
ATOM 907 C C . THR A 1 113 ? 0.998 -19.321 -16.898 1.00 49.62 113 THR A C 1
ATOM 909 O O . THR A 1 113 ? 1.254 -19.862 -17.967 1.00 49.62 113 THR A O 1
ATOM 912 N N . SER A 1 114 ? -0.238 -19.357 -16.390 1.00 43.28 114 SER A N 1
ATOM 913 C CA . SER A 1 114 ? -1.361 -20.038 -17.050 1.00 43.28 114 SER A CA 1
ATOM 914 C C . SER A 1 114 ? -2.020 -19.212 -18.162 1.00 43.28 114 SER A C 1
ATOM 916 O O . SER A 1 114 ? -2.789 -19.767 -18.944 1.00 43.28 114 SER A O 1
ATOM 918 N N . ARG A 1 115 ? -1.716 -17.910 -18.280 1.00 42.38 115 ARG A N 1
ATOM 919 C CA . ARG A 1 115 ? -2.366 -17.010 -19.251 1.00 42.38 115 ARG A CA 1
ATOM 920 C C . ARG A 1 115 ? -1.515 -16.664 -20.476 1.00 42.38 115 ARG A C 1
ATOM 922 O O . ARG A 1 115 ? -2.017 -16.004 -21.379 1.00 42.38 115 ARG A O 1
ATOM 929 N N . THR A 1 116 ? -0.268 -17.127 -20.534 1.00 46.53 116 THR A N 1
ATOM 930 C CA . THR A 1 116 ? 0.689 -16.851 -21.624 1.00 46.53 116 THR A CA 1
ATOM 931 C C . THR A 1 116 ? 0.878 -18.005 -22.620 1.00 46.53 116 THR A C 1
ATOM 933 O O . THR A 1 116 ? 1.675 -17.873 -23.538 1.00 46.53 116 THR A O 1
ATOM 936 N N . SER A 1 117 ? 0.116 -19.104 -22.527 1.00 44.62 117 SER A N 1
ATOM 937 C CA . SER A 1 117 ? 0.232 -20.260 -23.447 1.00 44.62 117 SER A CA 1
ATOM 938 C C . SER A 1 117 ? -0.761 -20.262 -24.632 1.00 44.62 117 SER A C 1
ATOM 940 O O . SER A 1 117 ? -1.01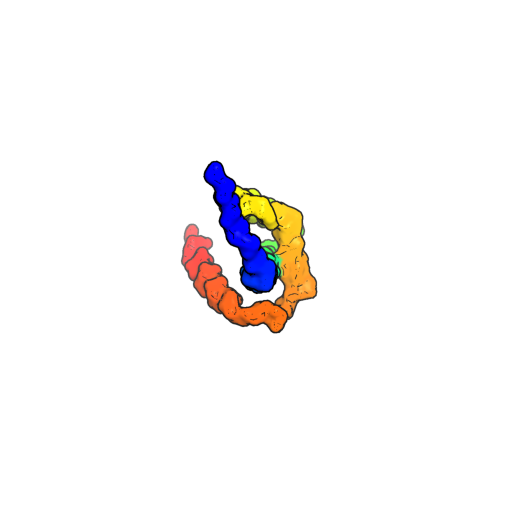5 -21.316 -25.219 1.00 44.62 117 SER A O 1
ATOM 942 N N . HIS A 1 118 ? -1.369 -19.124 -24.984 1.00 42.12 118 HIS A N 1
ATOM 943 C CA . HIS A 1 118 ? -2.365 -19.057 -26.069 1.00 42.12 118 HIS A CA 1
ATOM 944 C C . HIS A 1 118 ? -2.258 -17.789 -26.929 1.00 42.12 118 HIS A C 1
ATOM 946 O O . HIS A 1 118 ? -3.242 -17.092 -27.160 1.00 42.12 118 HIS A O 1
ATOM 952 N N . ALA A 1 119 ? -1.047 -17.466 -27.388 1.00 40.66 119 ALA A N 1
ATOM 953 C CA . ALA A 1 119 ? -0.848 -16.440 -28.412 1.00 40.66 119 ALA A CA 1
ATOM 954 C C . ALA A 1 119 ? 0.412 -16.704 -29.253 1.00 40.66 119 ALA A C 1
ATOM 956 O O . ALA A 1 119 ? 1.270 -15.837 -29.364 1.00 40.66 119 ALA A O 1
ATOM 957 N N . GLU A 1 120 ? 0.526 -17.897 -29.838 1.00 41.19 120 GLU A N 1
ATOM 958 C CA . GLU A 1 120 ? 1.385 -18.132 -31.006 1.00 41.19 120 GLU A CA 1
ATOM 959 C C . GLU A 1 120 ? 0.663 -19.085 -31.963 1.00 41.19 120 GLU A C 1
ATOM 961 O O . GLU A 1 120 ? 0.700 -20.292 -31.751 1.00 41.19 120 GLU A O 1
ATOM 966 N N . LEU A 1 121 ? -0.052 -18.515 -32.941 1.00 36.62 121 LEU A N 1
ATOM 967 C CA . LEU A 1 121 ? -0.286 -18.950 -34.331 1.00 36.62 121 LEU A CA 1
ATOM 968 C C . LEU A 1 121 ? -0.942 -17.773 -35.079 1.00 36.62 121 LEU A C 1
ATOM 970 O O . LEU A 1 121 ? -0.689 -17.647 -36.295 1.00 36.62 121 LEU A O 1
#

pLDDT: mean 76.14, std 19.22, range [36.62, 97.25]

Foldseek 3Di:
DDPPPDPPPVVVVVVVVVVVVVVVVVVVVVVVLVVVLVLLVLLVVLVVVCVVVPPDPVVSLVVLCVQLVVCCVVVNPQSHSVSSVVSVVSCVVPVDCPVPDDDVVVVVVVVVVVPPPPPDD

Sequence (121 aa):
MTNQSAPLNQPLLANIRELLSQSRKQVFTAVNTAMVQTYWQIGCLIVEDEQQGKARAGYGKQVLKQLSESLTKEFGKGFDLTNLRKMRAFYQCFPIRDAVRLELSRRLSTHYTSRTSHAEL

Secondary structure (DSSP, 8-state):
----PPPP-HHHHHHHHHHHHHHHHHHHHHHHHHHHHHHHHHHHHHHHHHHHTTT-TTHHHHHHHHHHHHHHHHH-TT-SHHHHHHHHHHHHH---GGGS-SSHHHHHHHHHTTSSSS---